Protein AF-A0A0A7DTL6-F1 (afdb_monomer_lite)

Radius of gyration: 11.69 Å; chains: 1; bounding box: 26×18×33 Å

Sequence (75 aa):
IVASHFRPEFVVNVKETGKVLMVDYTDLKNLKITEIEAARFLHDGGFDASGKYFLVAANASNKVAVVDTKENKLV

Secondary str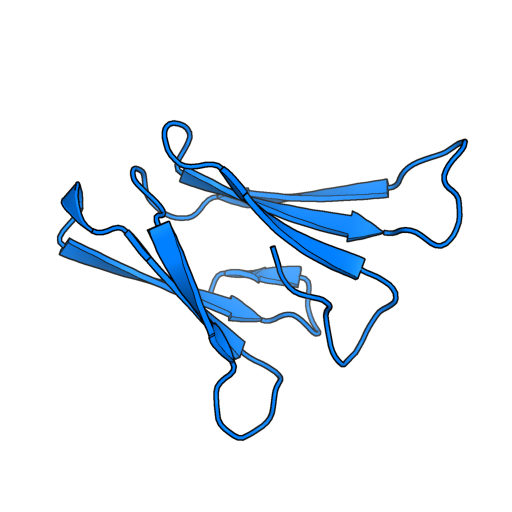ucture (DSSP, 8-state):
-EE-SSSSEEEEEETTTTEEEEEE-S-SSS-EEEEEE--SSEEEEEE-TTS-EEEEEEGGGTEEEEEETTTTEE-

Foldseek 3Di:
DAAQPAACWDWDADAAQQWTWTWRPPDPVPIDIDIEHHDHGWDDWDADPVSQWIWTDSPVVRDIWIAGSNVRYTD

Structure (mmCIF, N/CA/C/O backbone):
data_AF-A0A0A7DTL6-F1
#
_entry.id   AF-A0A0A7DTL6-F1
#
loop_
_atom_site.group_PDB
_atom_site.id
_atom_site.type_symbol
_atom_site.label_atom_id
_atom_site.label_alt_id
_atom_site.label_comp_id
_atom_site.label_asym_id
_atom_site.label_entity_id
_atom_site.label_seq_id
_atom_site.pdbx_PDB_ins_code
_atom_site.Cartn_x
_atom_site.Cartn_y
_atom_site.Cartn_z
_atom_site.occupancy
_atom_site.B_iso_or_equiv
_atom_site.auth_seq_id
_atom_site.auth_comp_id
_atom_site.auth_asym_id
_atom_site.auth_atom_id
_atom_site.pdbx_PDB_model_num
ATOM 1 N N . ILE A 1 1 ? -1.341 8.921 -1.121 1.00 95.62 1 ILE A N 1
ATOM 2 C CA . ILE A 1 1 ? -2.128 8.143 -0.133 1.00 95.62 1 ILE A CA 1
ATOM 3 C C . ILE A 1 1 ? -3.494 7.897 -0.749 1.00 95.62 1 ILE A C 1
ATOM 5 O O . ILE A 1 1 ? -4.042 8.844 -1.302 1.00 95.62 1 ILE A O 1
ATOM 9 N N . VAL A 1 2 ? -4.004 6.667 -0.694 1.00 97.44 2 VAL A N 1
ATOM 10 C CA . VAL A 1 2 ? -5.355 6.292 -1.163 1.00 97.44 2 VAL A CA 1
ATOM 11 C C . VAL A 1 2 ? -6.020 5.362 -0.145 1.00 97.44 2 VAL A C 1
ATOM 13 O O . VAL A 1 2 ? -5.327 4.813 0.708 1.00 97.44 2 VAL A O 1
ATOM 16 N N . ALA A 1 3 ? -7.340 5.184 -0.203 1.00 97.88 3 ALA A N 1
ATOM 17 C CA . ALA A 1 3 ? -8.055 4.219 0.638 1.00 97.88 3 ALA A CA 1
ATOM 18 C C . ALA A 1 3 ? -8.208 2.870 -0.084 1.00 97.88 3 ALA A C 1
ATOM 20 O O . ALA A 1 3 ? -8.437 2.847 -1.294 1.00 97.88 3 ALA A O 1
ATOM 21 N N . SER A 1 4 ? -8.090 1.757 0.646 1.00 97.81 4 SER A N 1
ATOM 22 C CA . SER A 1 4 ? -8.433 0.424 0.132 1.00 97.81 4 SER A CA 1
ATOM 23 C C . SER A 1 4 ? -9.943 0.304 -0.103 1.00 97.81 4 SER A C 1
ATOM 25 O O . SER A 1 4 ? -10.747 0.858 0.644 1.00 97.81 4 SER A O 1
ATOM 27 N N . HIS A 1 5 ? -10.343 -0.454 -1.127 1.00 97.94 5 HIS A N 1
ATOM 28 C CA . HIS A 1 5 ? -11.750 -0.789 -1.382 1.00 97.94 5 HIS A CA 1
ATOM 29 C C . HIS A 1 5 ? -12.233 -2.026 -0.598 1.00 97.94 5 HIS A C 1
ATOM 31 O O . HIS A 1 5 ? -13.418 -2.353 -0.641 1.00 97.94 5 HIS A O 1
ATOM 37 N N . PHE A 1 6 ? -11.336 -2.733 0.103 1.00 97.69 6 PHE A N 1
ATOM 38 C CA . PHE A 1 6 ? -11.630 -4.030 0.737 1.00 97.69 6 PHE A CA 1
ATOM 39 C C . PHE A 1 6 ? -11.523 -4.018 2.259 1.00 97.69 6 PHE A C 1
ATOM 41 O O . PHE A 1 6 ? -12.124 -4.864 2.922 1.00 97.69 6 PHE A O 1
ATOM 48 N N . ARG A 1 7 ? -10.736 -3.097 2.814 1.00 96.69 7 ARG A N 1
ATOM 49 C CA . ARG A 1 7 ? -10.475 -2.984 4.250 1.00 96.69 7 ARG A CA 1
ATOM 50 C C . ARG A 1 7 ? -10.482 -1.516 4.661 1.00 96.69 7 ARG A C 1
ATOM 52 O O . ARG A 1 7 ? -10.191 -0.666 3.820 1.00 96.69 7 ARG A O 1
ATOM 59 N N . PRO A 1 8 ? -10.777 -1.210 5.934 1.00 98.31 8 PRO A N 1
ATOM 60 C CA . PRO A 1 8 ? -10.646 0.130 6.494 1.00 98.31 8 PRO A CA 1
ATOM 61 C C . PRO A 1 8 ? -9.166 0.522 6.667 1.00 98.31 8 PRO A C 1
ATOM 63 O O . PRO A 1 8 ? -8.679 0.728 7.775 1.00 98.31 8 PRO A O 1
ATOM 66 N N . GLU A 1 9 ? -8.440 0.584 5.551 1.00 98.69 9 GLU A N 1
ATOM 67 C CA . GLU A 1 9 ? -7.002 0.818 5.498 1.00 98.69 9 GLU A CA 1
ATOM 68 C C . GLU A 1 9 ? -6.654 1.931 4.500 1.00 98.69 9 GLU A C 1
ATOM 70 O O . GLU A 1 9 ? -7.213 2.012 3.400 1.00 98.69 9 GLU A O 1
ATOM 75 N N . PHE A 1 10 ? -5.677 2.765 4.856 1.00 98.69 10 PHE A N 1
ATOM 76 C CA . PHE A 1 10 ? -4.982 3.624 3.898 1.00 98.69 10 PHE A CA 1
ATOM 77 C C . PHE A 1 10 ? -3.775 2.904 3.300 1.00 98.69 10 PHE A C 1
ATOM 79 O O . PHE A 1 10 ? -3.027 2.240 4.011 1.00 98.69 10 PHE A O 1
ATOM 86 N N . VAL A 1 11 ? -3.543 3.117 2.007 1.00 98.44 11 VAL A N 1
ATOM 87 C CA . VAL A 1 11 ? -2.333 2.713 1.289 1.00 98.44 11 VAL A CA 1
ATOM 88 C C . VAL A 1 11 ? -1.404 3.924 1.177 1.00 98.44 11 VAL A C 1
ATOM 90 O O . VAL A 1 11 ? -1.745 4.946 0.561 1.00 98.44 11 VAL A O 1
ATOM 93 N N . VAL A 1 12 ? -0.227 3.830 1.796 1.00 98.50 12 VAL A N 1
ATOM 94 C CA . VAL A 1 12 ? 0.741 4.930 1.912 1.00 98.50 12 VAL A CA 1
ATOM 95 C C . VAL A 1 12 ? 2.075 4.528 1.290 1.00 98.50 12 VAL A C 1
ATOM 97 O O . VAL A 1 12 ? 2.734 3.610 1.765 1.00 98.50 12 VAL A O 1
ATOM 100 N N . ASN A 1 13 ? 2.508 5.256 0.259 1.00 98.31 13 ASN A N 1
ATOM 101 C CA . ASN A 1 13 ? 3.843 5.101 -0.318 1.00 98.31 13 ASN A CA 1
ATOM 102 C C . ASN A 1 13 ? 4.879 5.851 0.526 1.00 98.31 13 ASN A C 1
ATOM 104 O O . ASN A 1 13 ? 4.719 7.047 0.775 1.00 98.31 13 ASN A O 1
ATOM 108 N N . VAL A 1 14 ? 5.971 5.179 0.890 1.00 98.31 14 VAL A N 1
ATOM 109 C CA . VAL A 1 14 ? 7.133 5.778 1.558 1.00 98.31 14 VAL A CA 1
ATOM 110 C C . VAL A 1 14 ? 8.322 5.723 0.600 1.00 98.31 14 VAL A C 1
ATOM 112 O O . VAL A 1 14 ? 8.880 4.660 0.319 1.00 98.31 14 VAL A O 1
ATOM 115 N N . LYS A 1 15 ? 8.672 6.887 0.045 1.00 97.88 15 LYS A N 1
ATOM 116 C CA . LYS A 1 15 ? 9.519 7.026 -1.146 1.00 97.88 15 LYS A CA 1
ATOM 117 C C . LYS A 1 15 ? 10.919 6.431 -0.968 1.00 97.88 15 LYS A C 1
ATOM 119 O O . LYS A 1 15 ? 11.284 5.508 -1.695 1.00 97.88 15 LYS A O 1
ATOM 124 N N . GLU A 1 16 ? 11.722 6.952 -0.048 1.00 98.12 16 GLU A N 1
ATOM 125 C CA . GLU A 1 16 ? 13.160 6.660 0.032 1.00 98.12 16 GLU A CA 1
ATOM 126 C C . GLU A 1 16 ? 13.444 5.232 0.509 1.00 98.12 16 GLU A C 1
ATOM 128 O O . GLU A 1 16 ? 14.407 4.609 0.047 1.00 98.12 16 GLU A O 1
ATOM 133 N N . THR A 1 17 ? 12.591 4.716 1.398 1.00 98.12 17 THR A N 1
ATOM 134 C CA . THR A 1 17 ? 12.677 3.361 1.961 1.00 98.12 17 THR A CA 1
ATOM 135 C C . THR A 1 17 ? 12.048 2.302 1.062 1.00 98.12 17 THR A C 1
ATOM 137 O O . THR A 1 17 ? 12.337 1.124 1.237 1.00 98.12 17 THR A O 1
ATOM 140 N N . GLY A 1 18 ? 11.231 2.700 0.081 1.00 97.88 18 GLY A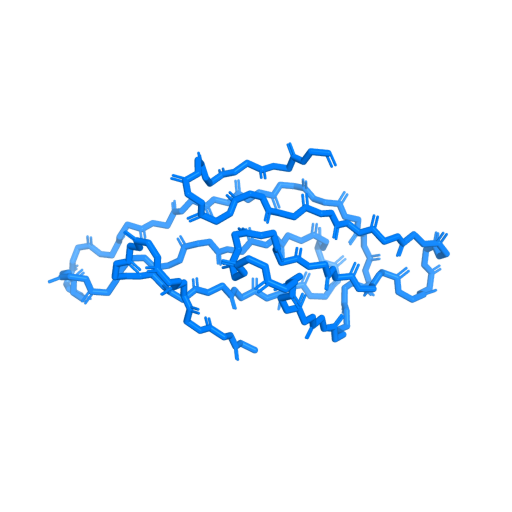 N 1
ATOM 141 C CA . GLY A 1 18 ? 10.598 1.772 -0.853 1.00 97.88 18 GLY A CA 1
ATOM 142 C C . GLY A 1 18 ? 9.549 0.877 -0.205 1.00 97.88 18 GLY A C 1
ATOM 143 O O . GLY A 1 18 ? 9.420 -0.286 -0.583 1.00 97.88 18 GLY A O 1
ATOM 144 N N . LYS A 1 19 ? 8.834 1.412 0.786 1.00 98.50 19 LYS A N 1
ATOM 145 C CA . LYS A 1 19 ? 7.831 0.686 1.566 1.00 98.50 19 LYS A CA 1
ATOM 146 C C . LYS A 1 19 ? 6.435 1.176 1.217 1.00 98.50 19 LYS A C 1
ATOM 148 O O . LYS A 1 19 ? 6.220 2.380 1.073 1.00 98.50 19 LYS A O 1
ATOM 153 N N . VAL A 1 20 ? 5.485 0.254 1.132 1.00 98.38 20 VAL A N 1
ATOM 154 C CA . VAL A 1 20 ? 4.054 0.570 1.127 1.00 98.38 20 VAL A CA 1
ATOM 155 C C . VAL A 1 20 ? 3.489 0.190 2.488 1.00 98.38 20 VAL A C 1
ATOM 157 O O . VAL A 1 20 ? 3.677 -0.934 2.945 1.00 98.38 20 VAL A O 1
ATOM 160 N N . LEU A 1 21 ? 2.820 1.128 3.151 1.00 98.69 21 LEU A N 1
ATOM 161 C CA . LEU A 1 21 ? 2.164 0.881 4.431 1.00 98.69 21 LEU A CA 1
ATOM 162 C C . LEU A 1 21 ? 0.664 0.717 4.204 1.00 98.69 21 LEU A C 1
ATOM 164 O O . LEU A 1 21 ? 0.029 1.605 3.632 1.00 98.69 21 LEU A O 1
ATOM 168 N N . MET A 1 22 ? 0.117 -0.393 4.691 1.00 98.50 22 MET A N 1
ATOM 169 C CA . MET A 1 22 ? -1.321 -0.594 4.861 1.00 98.50 22 MET A CA 1
ATOM 170 C C . MET A 1 22 ? -1.667 -0.188 6.293 1.00 98.50 22 MET A C 1
ATOM 172 O O . MET A 1 22 ? -1.289 -0.883 7.239 1.00 98.50 22 MET A O 1
ATOM 176 N N . VAL A 1 23 ? -2.304 0.969 6.459 1.00 98.69 23 VAL A N 1
ATOM 177 C CA . VAL A 1 23 ? -2.574 1.585 7.765 1.00 98.69 23 VAL A CA 1
ATOM 178 C C . VAL A 1 23 ? -4.044 1.400 8.120 1.00 98.69 23 VAL A C 1
ATOM 180 O O . VAL A 1 23 ? -4.891 2.089 7.554 1.00 98.69 23 VAL A O 1
ATOM 183 N N . ASP A 1 24 ? -4.336 0.490 9.047 1.00 98.75 24 ASP A N 1
ATOM 184 C CA . ASP A 1 24 ? -5.689 0.224 9.545 1.00 98.75 24 ASP A CA 1
ATOM 185 C C . ASP A 1 24 ? -6.146 1.363 10.461 1.00 98.75 24 ASP A C 1
ATOM 187 O O . ASP A 1 24 ? -5.501 1.674 11.467 1.00 98.75 24 ASP A O 1
ATOM 191 N N . TYR A 1 25 ? -7.257 2.002 10.094 1.00 98.25 25 TYR A N 1
ATOM 192 C CA . TYR A 1 25 ? -7.805 3.150 10.813 1.00 98.25 25 TYR A CA 1
ATOM 193 C C . TYR A 1 25 ? -9.003 2.806 11.712 1.00 98.25 25 TYR A C 1
ATOM 195 O O . TYR A 1 25 ? -9.684 3.714 12.190 1.00 98.25 25 TYR A O 1
ATOM 203 N N . THR A 1 26 ? -9.285 1.524 11.963 1.00 98.56 26 THR A N 1
ATOM 204 C CA . THR A 1 26 ? -10.391 1.104 12.848 1.00 98.56 26 THR A CA 1
ATOM 205 C C . THR A 1 26 ? -10.151 1.422 14.320 1.00 98.56 26 THR A C 1
ATOM 207 O O . THR A 1 26 ? -11.106 1.708 15.041 1.00 98.56 26 THR A O 1
ATOM 210 N N . ASP A 1 27 ? -8.890 1.429 14.758 1.00 98.56 27 ASP A N 1
ATOM 211 C CA . ASP A 1 27 ? -8.479 1.851 16.096 1.00 98.56 27 ASP A CA 1
ATOM 212 C C . ASP A 1 27 ? -7.234 2.742 16.017 1.00 98.56 27 ASP A C 1
ATOM 214 O O . ASP A 1 27 ? -6.097 2.283 15.919 1.00 98.56 27 ASP A O 1
ATOM 218 N N . LEU A 1 28 ? -7.454 4.054 16.097 1.00 97.88 28 LEU A N 1
ATOM 219 C CA . LEU A 1 28 ? -6.381 5.048 16.036 1.00 97.88 28 LEU A CA 1
ATOM 220 C C . LEU A 1 28 ? -5.517 5.098 17.305 1.00 97.88 28 LEU A C 1
ATOM 222 O O . LEU A 1 28 ? -4.449 5.709 17.282 1.00 97.88 28 LEU A O 1
ATOM 226 N N . LYS A 1 29 ? -5.957 4.489 18.415 1.00 98.44 29 LYS A N 1
ATOM 227 C CA . LYS A 1 29 ? -5.160 4.400 19.649 1.00 98.44 29 LYS A CA 1
ATOM 228 C C . LYS A 1 29 ? -4.199 3.215 19.604 1.00 98.44 29 LYS A C 1
ATOM 230 O O . LYS A 1 29 ? -3.104 3.319 20.148 1.00 98.44 29 LYS A O 1
ATOM 235 N N . ASN A 1 30 ? -4.593 2.127 18.939 1.00 98.12 30 ASN A N 1
ATOM 236 C CA . ASN A 1 30 ? -3.810 0.896 18.793 1.00 98.12 30 ASN A CA 1
ATOM 237 C C . ASN A 1 30 ? -3.571 0.577 17.311 1.00 98.12 30 ASN A C 1
ATOM 239 O O . ASN A 1 30 ? -3.965 -0.475 16.808 1.00 98.12 30 ASN A O 1
ATOM 243 N N . LEU A 1 31 ? -2.939 1.520 16.612 1.00 97.06 31 LEU A N 1
ATOM 244 C CA . LEU A 1 31 ? -2.800 1.497 15.161 1.00 97.06 31 LEU A CA 1
ATOM 245 C C . LEU A 1 31 ? -2.103 0.217 14.672 1.00 97.06 31 LEU A C 1
ATOM 247 O O . LEU A 1 31 ? -0.957 -0.065 15.036 1.00 97.06 31 LEU A O 1
ATOM 251 N N . LYS A 1 32 ? -2.773 -0.532 13.795 1.00 98.62 32 LYS A N 1
ATOM 252 C CA . LYS A 1 32 ? -2.188 -1.693 13.123 1.00 98.62 32 LYS A CA 1
ATOM 253 C C . LYS A 1 32 ? -1.664 -1.275 11.753 1.00 98.62 32 LYS A C 1
ATOM 255 O O . LYS A 1 32 ? -2.398 -0.724 10.937 1.00 98.62 32 LYS A O 1
ATOM 260 N N . ILE A 1 33 ? -0.393 -1.567 11.488 1.00 98.56 33 ILE A N 1
ATOM 261 C CA . ILE A 1 33 ? 0.249 -1.282 10.203 1.00 98.56 33 ILE A CA 1
ATOM 262 C C . ILE A 1 33 ? 0.822 -2.579 9.635 1.00 98.56 33 ILE A C 1
ATOM 264 O O . ILE A 1 33 ? 1.544 -3.294 10.328 1.00 98.56 33 ILE A O 1
ATOM 268 N N . THR A 1 34 ? 0.523 -2.865 8.367 1.00 98.56 34 THR A N 1
ATOM 269 C CA . THR A 1 34 ? 1.282 -3.851 7.584 1.00 98.56 34 THR A CA 1
ATOM 270 C C . THR A 1 34 ? 2.287 -3.105 6.721 1.00 98.56 34 THR A C 1
ATOM 272 O O . THR A 1 34 ? 1.904 -2.252 5.924 1.00 98.56 34 THR A O 1
ATOM 275 N N . GLU A 1 35 ? 3.567 -3.416 6.881 1.00 98.56 35 GLU A N 1
ATOM 276 C CA . GLU A 1 35 ? 4.633 -2.882 6.041 1.00 98.56 35 GLU A CA 1
ATOM 277 C C . GLU A 1 35 ? 4.935 -3.868 4.909 1.00 98.56 35 GLU A C 1
ATOM 279 O O . GLU A 1 35 ? 5.198 -5.044 5.157 1.00 98.56 35 GLU A O 1
ATOM 284 N N . ILE A 1 36 ? 4.883 -3.389 3.669 1.00 98.31 36 ILE A N 1
ATOM 285 C CA . ILE A 1 36 ? 5.168 -4.169 2.466 1.00 98.31 36 ILE A CA 1
ATOM 286 C C . ILE A 1 36 ? 6.434 -3.601 1.828 1.00 98.31 36 ILE A C 1
ATOM 288 O O . ILE A 1 36 ? 6.470 -2.437 1.420 1.00 98.31 36 ILE A O 1
ATOM 292 N N . GLU A 1 37 ? 7.473 -4.425 1.725 1.00 98.12 37 GLU A N 1
ATOM 293 C CA . GLU A 1 37 ? 8.672 -4.082 0.962 1.00 98.12 37 GLU A CA 1
ATOM 294 C C . GLU A 1 37 ? 8.358 -4.094 -0.540 1.00 98.12 37 GLU A C 1
ATOM 296 O O . GLU A 1 37 ? 7.762 -5.041 -1.050 1.00 98.12 37 GLU A O 1
ATOM 301 N N . ALA A 1 38 ? 8.747 -3.034 -1.250 1.00 96.75 38 ALA A N 1
ATOM 302 C CA . ALA A 1 38 ? 8.532 -2.889 -2.686 1.00 96.75 38 ALA A CA 1
ATOM 303 C C . ALA A 1 38 ? 9.843 -2.501 -3.393 1.00 96.75 38 ALA A C 1
ATOM 305 O O . ALA A 1 38 ? 10.763 -3.306 -3.526 1.00 96.75 38 ALA A O 1
ATOM 306 N N . ALA A 1 39 ? 9.949 -1.261 -3.870 1.00 96.50 39 ALA A N 1
ATOM 307 C CA . ALA A 1 39 ? 11.150 -0.733 -4.504 1.00 96.50 39 ALA A CA 1
ATOM 308 C C . ALA A 1 39 ? 11.370 0.717 -4.083 1.00 96.50 39 ALA A C 1
ATOM 310 O O . ALA A 1 39 ? 10.417 1.474 -3.911 1.00 96.50 39 ALA A O 1
ATOM 311 N N . ARG A 1 40 ? 12.634 1.125 -3.943 1.00 97.19 40 ARG A N 1
ATOM 312 C CA . ARG A 1 40 ? 12.979 2.511 -3.604 1.00 97.19 40 ARG A CA 1
ATOM 313 C C . ARG A 1 40 ? 12.445 3.483 -4.653 1.00 97.19 40 ARG A C 1
ATOM 315 O O . ARG A 1 40 ? 12.362 3.159 -5.838 1.00 97.19 40 ARG A O 1
ATOM 322 N N . PHE A 1 41 ? 12.169 4.699 -4.199 1.00 97.31 41 PHE A N 1
ATOM 323 C CA . PHE A 1 41 ? 11.676 5.819 -4.995 1.00 97.31 41 PHE A CA 1
ATOM 324 C C . PHE A 1 41 ? 10.231 5.664 -5.475 1.00 97.31 41 PHE A C 1
ATOM 326 O O . PHE A 1 41 ? 9.885 6.133 -6.559 1.00 97.31 41 PHE A O 1
ATOM 333 N N . LEU A 1 42 ? 9.370 5.065 -4.643 1.00 97.56 42 LEU A N 1
ATOM 334 C CA . LEU A 1 42 ? 7.921 5.104 -4.860 1.00 97.56 42 LEU A CA 1
ATOM 335 C C . LEU A 1 42 ? 7.456 6.556 -5.056 1.00 97.56 42 LEU A C 1
ATOM 337 O O . LEU A 1 42 ? 7.970 7.484 -4.420 1.00 97.56 42 LEU A O 1
ATOM 341 N N . HIS A 1 43 ? 6.524 6.765 -5.977 1.00 96.25 43 HIS A N 1
ATOM 342 C CA . HIS A 1 43 ? 5.991 8.076 -6.332 1.00 96.25 43 HIS A CA 1
ATOM 343 C C . HIS A 1 43 ? 4.462 7.991 -6.329 1.00 96.25 43 HIS A C 1
ATOM 345 O O . HIS A 1 43 ? 3.858 7.832 -5.263 1.00 96.25 43 HIS A O 1
ATOM 351 N N . ASP A 1 44 ? 3.857 8.000 -7.510 1.00 94.94 44 ASP A N 1
ATOM 352 C CA . ASP A 1 44 ? 2.413 7.939 -7.674 1.00 94.94 44 ASP A CA 1
ATOM 353 C C . ASP A 1 44 ? 1.964 6.530 -8.031 1.00 94.94 44 ASP A C 1
ATOM 355 O O . ASP A 1 44 ? 2.752 5.672 -8.442 1.00 94.94 44 ASP A O 1
ATOM 359 N N . GLY A 1 45 ? 0.669 6.307 -7.871 1.00 95.25 45 GLY A N 1
ATOM 360 C CA . GLY A 1 45 ? 0.031 5.060 -8.224 1.00 95.25 45 GLY A CA 1
ATOM 361 C C . GLY A 1 45 ? -1.466 5.222 -8.405 1.00 95.25 45 GLY A C 1
ATOM 362 O O . GLY A 1 45 ? -2.043 6.257 -8.066 1.00 95.25 45 GLY A O 1
ATOM 363 N N . GLY A 1 46 ? -2.086 4.177 -8.932 1.00 97.50 46 GLY A N 1
ATOM 364 C CA . GLY A 1 46 ? -3.519 4.106 -9.167 1.00 97.50 46 GLY A CA 1
ATOM 365 C C . GLY A 1 46 ? -4.015 2.679 -9.022 1.00 97.50 46 GLY A C 1
ATOM 366 O O . GLY A 1 46 ? -3.239 1.724 -9.090 1.00 97.50 46 GLY A O 1
ATOM 367 N N . PHE A 1 47 ? -5.314 2.542 -8.795 1.00 98.44 47 PHE A N 1
ATOM 368 C CA . PHE A 1 47 ? -5.945 1.235 -8.794 1.00 98.44 47 PHE A CA 1
ATOM 369 C C . PHE A 1 47 ? -6.136 0.713 -10.216 1.00 98.44 47 PHE A C 1
ATOM 371 O O . PHE A 1 47 ? -6.393 1.481 -11.147 1.00 98.44 47 PHE A O 1
ATOM 378 N N . ASP A 1 48 ? -6.048 -0.605 -10.369 1.00 97.94 48 ASP A N 1
ATOM 379 C CA . ASP A 1 48 ? -6.573 -1.285 -11.544 1.00 97.94 48 ASP A CA 1
ATOM 380 C C . ASP A 1 48 ? -8.107 -1.145 -11.625 1.00 97.94 48 ASP A C 1
ATOM 382 O O . ASP A 1 48 ? -8.769 -0.697 -10.687 1.00 97.94 48 ASP A O 1
ATOM 386 N N . ALA A 1 49 ? -8.699 -1.576 -12.741 1.00 97.81 49 ALA A N 1
ATOM 387 C CA . ALA A 1 49 ? -10.139 -1.450 -12.967 1.00 97.81 49 ALA A CA 1
ATOM 388 C C . ALA A 1 49 ? -11.002 -2.191 -11.926 1.00 97.81 49 ALA A C 1
ATOM 390 O O . ALA A 1 49 ? -12.145 -1.798 -11.699 1.00 97.81 49 ALA A O 1
ATOM 391 N N . SER A 1 50 ? -10.479 -3.243 -11.284 1.00 97.88 50 SER A N 1
ATOM 392 C CA . SER A 1 50 ? -11.193 -3.949 -10.213 1.00 97.88 50 SER A CA 1
ATOM 393 C C . SER A 1 50 ? -11.120 -3.243 -8.855 1.00 97.88 50 SER A C 1
ATOM 395 O O . SER A 1 50 ? -11.861 -3.602 -7.939 1.00 97.88 50 SER A O 1
ATOM 397 N N . GLY A 1 51 ? -10.230 -2.258 -8.699 1.00 97.44 51 GLY A N 1
ATOM 398 C CA . GLY A 1 51 ? -9.963 -1.615 -7.417 1.00 97.44 51 GLY A CA 1
ATOM 399 C C . GLY A 1 51 ? -9.139 -2.463 -6.445 1.00 97.44 51 GLY A C 1
ATOM 400 O O . GLY A 1 51 ? -8.987 -2.069 -5.292 1.00 97.44 51 GLY A O 1
ATOM 401 N N . LYS A 1 52 ? -8.645 -3.637 -6.859 1.00 98.31 52 LYS A N 1
ATOM 402 C CA . LYS A 1 52 ? -7.958 -4.595 -5.980 1.00 98.31 52 LYS A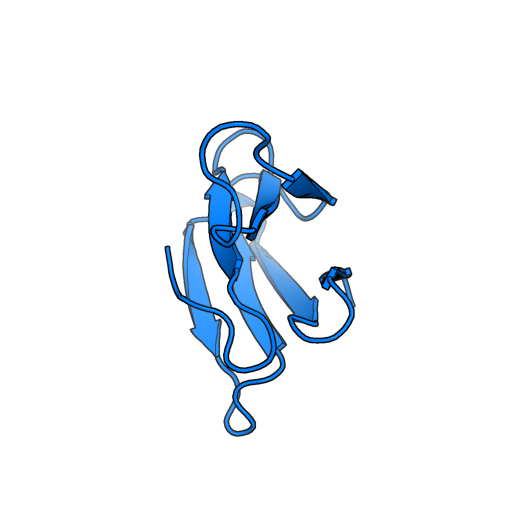 CA 1
ATOM 403 C C . LYS A 1 52 ? -6.461 -4.355 -5.917 1.00 98.31 52 LYS A C 1
ATOM 405 O O . LYS A 1 52 ? -5.869 -4.428 -4.836 1.00 98.31 52 LYS A O 1
ATOM 410 N N . TYR A 1 53 ? -5.854 -4.080 -7.058 1.00 98.50 53 TYR A N 1
ATOM 411 C CA . TYR A 1 53 ? -4.419 -3.929 -7.179 1.00 98.50 53 TYR A CA 1
ATOM 412 C C . TYR A 1 53 ? -4.071 -2.452 -7.235 1.00 98.50 53 TYR A C 1
ATOM 414 O O . TYR A 1 53 ? -4.553 -1.726 -8.102 1.00 98.50 53 TYR A O 1
ATOM 422 N N . PHE A 1 54 ? -3.225 -2.006 -6.314 1.00 98.31 54 PHE A N 1
ATOM 423 C CA . PHE A 1 54 ? -2.656 -0.668 -6.347 1.00 98.31 54 PHE A CA 1
ATOM 424 C C . PHE A 1 54 ? -1.295 -0.726 -7.042 1.00 98.31 54 PHE A C 1
ATOM 426 O O . PHE A 1 54 ? -0.348 -1.324 -6.527 1.00 98.31 54 PHE A O 1
ATOM 433 N N . LEU A 1 55 ? -1.215 -0.143 -8.238 1.00 98.12 55 LEU A N 1
ATOM 434 C CA . LEU A 1 55 ? -0.003 -0.097 -9.046 1.00 98.12 55 LEU A CA 1
ATOM 435 C C . LEU A 1 55 ? 0.761 1.178 -8.710 1.00 98.12 55 LEU A C 1
ATOM 437 O O . LEU A 1 55 ? 0.217 2.271 -8.853 1.00 98.12 55 LEU A O 1
ATOM 441 N N . VAL A 1 56 ? 2.020 1.047 -8.300 1.00 97.00 56 VAL A N 1
ATOM 442 C CA . VAL A 1 56 ? 2.865 2.160 -7.853 1.00 97.00 56 VAL A CA 1
ATOM 443 C C . VAL A 1 56 ? 4.115 2.262 -8.708 1.00 97.00 56 VAL A C 1
ATOM 445 O O . VAL A 1 56 ? 4.883 1.308 -8.821 1.00 97.00 56 VAL A O 1
ATOM 448 N N . ALA A 1 57 ? 4.373 3.446 -9.257 1.00 97.19 57 ALA A N 1
ATOM 449 C CA . ALA A 1 57 ? 5.615 3.729 -9.956 1.00 97.19 57 ALA A CA 1
ATOM 450 C C . ALA A 1 57 ? 6.763 3.953 -8.956 1.00 97.19 57 ALA A C 1
ATOM 452 O O . ALA A 1 57 ? 6.716 4.860 -8.122 1.00 97.19 57 ALA A O 1
ATOM 453 N N . ALA A 1 58 ? 7.827 3.162 -9.082 1.00 94.94 58 ALA A N 1
ATOM 454 C CA . ALA A 1 58 ? 9.119 3.391 -8.443 1.00 94.94 58 ALA A CA 1
ATOM 455 C C . ALA A 1 58 ? 10.051 4.059 -9.465 1.00 94.94 58 ALA A C 1
ATOM 457 O O . ALA A 1 58 ? 10.867 3.401 -10.117 1.00 94.94 58 ALA A O 1
ATOM 458 N N . ASN A 1 59 ? 9.860 5.364 -9.670 1.00 86.00 59 ASN A N 1
ATOM 459 C CA . ASN A 1 59 ? 10.301 6.065 -10.879 1.00 86.00 59 ASN A CA 1
ATOM 460 C C . ASN A 1 59 ? 11.818 5.992 -11.125 1.00 86.00 59 ASN A C 1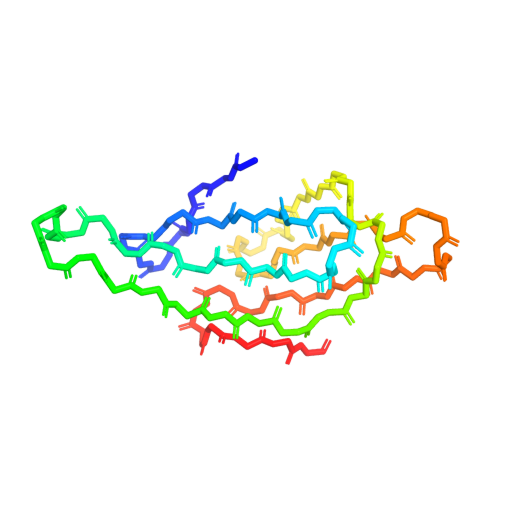
ATOM 462 O O . ASN A 1 59 ? 12.241 5.562 -12.192 1.00 86.00 59 ASN A O 1
ATOM 466 N N . ALA A 1 60 ? 12.645 6.307 -10.128 1.00 92.38 60 ALA A N 1
ATOM 467 C CA . ALA A 1 60 ? 14.103 6.240 -10.252 1.00 92.38 60 ALA A CA 1
ATOM 468 C C . ALA A 1 60 ? 14.662 4.802 -10.199 1.00 92.38 60 ALA A C 1
ATOM 470 O O . ALA A 1 60 ? 15.865 4.605 -10.348 1.00 92.38 60 ALA A O 1
ATOM 471 N N . SER A 1 61 ? 13.798 3.800 -10.005 1.00 93.12 61 SER A N 1
ATOM 472 C CA . SER A 1 61 ? 14.148 2.377 -10.061 1.00 93.12 61 SER A CA 1
ATOM 473 C C . SER A 1 61 ? 13.705 1.699 -11.364 1.00 93.12 61 SER A C 1
ATOM 475 O O . SER A 1 61 ? 13.971 0.510 -11.519 1.00 93.12 61 SER A O 1
ATOM 477 N N . ASN A 1 62 ? 13.025 2.408 -12.281 1.00 93.88 62 ASN A N 1
ATOM 478 C CA . ASN A 1 62 ? 12.425 1.849 -13.504 1.00 93.88 62 ASN A CA 1
ATOM 479 C C . ASN A 1 62 ? 11.550 0.606 -13.240 1.00 93.88 62 ASN A C 1
ATOM 481 O O . ASN A 1 62 ? 11.600 -0.376 -13.981 1.00 93.88 62 ASN A O 1
ATOM 485 N N . LYS A 1 63 ? 10.771 0.627 -12.150 1.00 95.81 63 LYS A N 1
ATOM 486 C CA .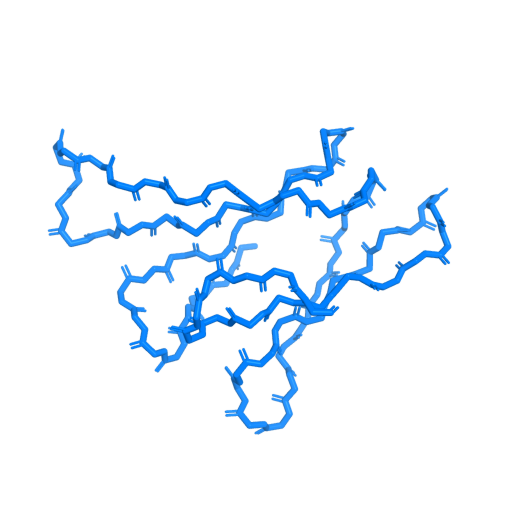 LYS A 1 63 ? 9.901 -0.482 -11.728 1.00 95.81 63 LYS A CA 1
ATOM 487 C C . LYS A 1 63 ? 8.480 0.000 -11.458 1.00 95.81 63 LYS A C 1
ATOM 489 O O . LYS A 1 63 ? 8.270 1.143 -11.054 1.00 95.81 63 LYS A O 1
ATOM 494 N N . VAL A 1 64 ? 7.525 -0.912 -11.613 1.00 97.25 64 VAL A N 1
ATOM 495 C CA . VAL A 1 64 ? 6.159 -0.772 -11.100 1.00 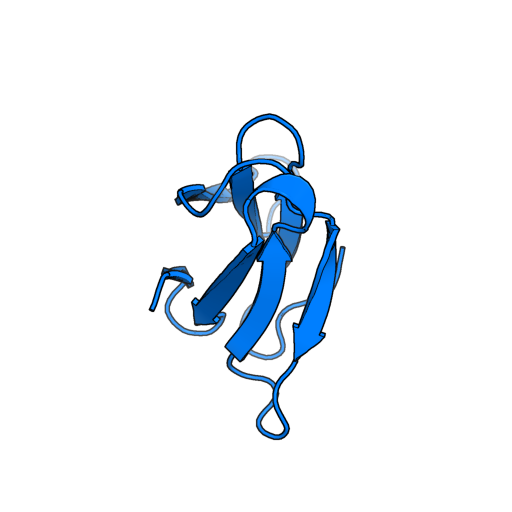97.25 64 VAL A CA 1
ATOM 496 C C . VAL A 1 64 ? 5.962 -1.850 -10.040 1.00 97.25 64 VAL A C 1
ATOM 498 O O . VAL A 1 64 ? 6.175 -3.026 -10.320 1.00 97.25 64 VAL A O 1
ATOM 501 N N . ALA A 1 65 ? 5.609 -1.447 -8.824 1.00 97.19 65 ALA A N 1
ATOM 502 C CA . ALA A 1 65 ? 5.212 -2.356 -7.757 1.00 97.19 65 ALA A CA 1
ATOM 503 C C . ALA A 1 65 ? 3.695 -2.550 -7.803 1.00 97.19 65 ALA A C 1
ATOM 505 O O . ALA A 1 65 ? 2.962 -1.585 -8.024 1.00 97.19 65 ALA A O 1
ATOM 506 N N . VAL A 1 66 ? 3.222 -3.774 -7.584 1.00 98.25 66 VAL A N 1
ATOM 507 C CA . VAL A 1 66 ? 1.792 -4.090 -7.576 1.00 98.25 66 VAL A CA 1
ATOM 508 C C . VAL A 1 66 ? 1.422 -4.605 -6.192 1.00 98.25 66 VAL A C 1
ATOM 510 O O . VAL A 1 66 ? 1.961 -5.603 -5.723 1.00 98.25 66 VAL A O 1
ATOM 513 N N . VAL A 1 67 ? 0.521 -3.899 -5.514 1.00 98.38 67 VAL A N 1
ATOM 514 C CA . VAL A 1 67 ? 0.080 -4.235 -4.155 1.00 98.38 67 VAL A CA 1
ATOM 515 C C . VAL A 1 67 ? -1.332 -4.802 -4.207 1.00 98.38 67 VAL A C 1
ATOM 517 O O . VAL A 1 67 ? -2.260 -4.116 -4.635 1.00 98.38 67 VAL A O 1
ATOM 520 N N . ASP A 1 68 ? -1.514 -6.039 -3.750 1.00 98.44 68 ASP A N 1
ATOM 521 C CA . ASP A 1 68 ? -2.830 -6.632 -3.510 1.00 98.44 68 ASP A CA 1
ATOM 522 C C . ASP A 1 68 ? -3.409 -6.053 -2.209 1.00 98.44 68 ASP A C 1
ATOM 524 O O . ASP A 1 68 ? -2.999 -6.425 -1.108 1.00 98.44 68 ASP A O 1
ATOM 528 N N . THR A 1 69 ? -4.363 -5.127 -2.333 1.00 97.88 69 THR A N 1
ATOM 529 C CA . THR A 1 69 ? -4.977 -4.427 -1.187 1.00 97.88 69 THR A CA 1
ATOM 530 C C . THR A 1 69 ? -6.042 -5.242 -0.452 1.00 97.88 69 THR A C 1
ATOM 532 O O . THR A 1 69 ? -6.569 -4.796 0.568 1.00 97.88 69 THR A O 1
ATOM 535 N N . LYS A 1 70 ? -6.373 -6.436 -0.957 1.00 97.88 70 LYS A N 1
ATOM 536 C CA . LYS A 1 70 ? -7.254 -7.386 -0.271 1.00 97.88 70 LYS A CA 1
ATOM 537 C C . LYS A 1 70 ? -6.455 -8.310 0.644 1.00 97.88 70 LYS A C 1
ATOM 539 O O . LYS A 1 70 ? -6.919 -8.643 1.738 1.00 97.88 70 LYS A O 1
ATOM 544 N N . GLU A 1 71 ? -5.268 -8.709 0.193 1.00 98.12 71 GLU A N 1
ATOM 545 C CA . GLU A 1 71 ? -4.384 -9.647 0.895 1.00 98.12 71 GLU A CA 1
ATOM 546 C C . GLU A 1 71 ? -3.230 -8.965 1.647 1.00 98.12 71 GLU A C 1
ATOM 548 O O . GLU A 1 71 ? -2.546 -9.624 2.431 1.00 98.12 71 GLU A O 1
ATOM 553 N N . ASN A 1 72 ? -3.035 -7.659 1.445 1.00 97.94 72 ASN A N 1
ATOM 554 C CA . ASN A 1 72 ? -1.962 -6.829 2.006 1.00 97.94 72 ASN A CA 1
ATOM 555 C C . ASN A 1 72 ? -0.562 -7.360 1.657 1.00 97.94 72 ASN A C 1
ATOM 557 O O . ASN A 1 72 ? 0.283 -7.539 2.536 1.00 97.94 72 ASN A O 1
ATOM 561 N N . LYS A 1 73 ? -0.322 -7.647 0.370 1.00 98.12 73 LYS A N 1
ATOM 562 C CA . LYS A 1 73 ? 0.936 -8.241 -0.126 1.00 98.12 73 LYS A CA 1
ATOM 563 C C . LYS A 1 73 ? 1.390 -7.624 -1.448 1.00 98.12 73 LYS A C 1
ATOM 565 O O . LYS A 1 73 ? 0.568 -7.149 -2.225 1.00 98.12 73 LYS A O 1
ATOM 570 N N . LEU A 1 74 ? 2.697 -7.678 -1.707 1.00 97.31 74 LEU A N 1
ATOM 571 C CA . LEU A 1 74 ? 3.269 -7.441 -3.035 1.00 97.31 74 LEU A CA 1
ATOM 572 C C . LEU A 1 74 ? 2.990 -8.654 -3.945 1.00 97.31 74 LEU A C 1
ATOM 574 O O . LEU A 1 74 ? 3.028 -9.790 -3.459 1.00 97.31 74 LEU A O 1
ATOM 578 N N . VAL A 1 75 ? 2.737 -8.416 -5.236 1.00 93.50 75 VAL A N 1
ATOM 579 C CA . VAL A 1 75 ? 2.592 -9.442 -6.289 1.00 93.50 75 VAL A CA 1
ATOM 580 C C . VAL A 1 75 ? 3.504 -9.186 -7.481 1.00 93.50 75 VAL A C 1
ATOM 582 O O . VAL A 1 75 ? 3.840 -8.007 -7.739 1.00 93.50 75 VAL A O 1
#

pLDDT: mean 97.39, std 1.89, range [86.0, 98.75]